Protein AF-A0A843H9T3-F1 (afdb_monomer)

Radius of gyration: 11.44 Å; Cα contacts (8 Å, |Δi|>4): 115; chains: 1; bounding box: 22×24×32 Å

pLDDT: mean 81.37, std 18.0, range [38.97, 95.94]

Solvent-accessible surface area (backbone atoms only — not comparable to full-atom values): 4072 Å² total; per-residue (Å²): 133,88,80,85,77,75,66,83,81,82,60,60,102,83,37,67,38,45,51,44,73,48,46,84,87,52,80,79,85,31,56,92,75,74,39,95,68,37,50,65,15,37,38,36,29,72,78,81,66,51,38,28,38,31,40,59,93,76,62,43,74,44,80,108

Structure (mmCIF, N/CA/C/O backbone):
data_AF-A0A843H9T3-F1
#
_entry.id   AF-A0A843H9T3-F1
#
loop_
_atom_site.group_PDB
_atom_site.id
_atom_site.type_symbol
_atom_site.label_atom_id
_atom_site.label_alt_id
_atom_site.label_comp_id
_atom_site.label_asym_id
_atom_site.label_entity_id
_atom_site.label_seq_id
_atom_site.pdbx_PDB_ins_code
_atom_site.Cartn_x
_atom_site.Cartn_y
_atom_site.Cartn_z
_atom_site.occupancy
_atom_site.B_iso_or_equiv
_atom_site.auth_seq_id
_atom_site.auth_comp_id
_atom_site.auth_asym_id
_atom_site.auth_atom_id
_atom_site.pdbx_PDB_model_num
ATOM 1 N N . MET A 1 1 ? 7.162 -7.330 16.188 1.00 43.44 1 MET A N 1
ATOM 2 C CA . MET A 1 1 ? 7.514 -6.920 14.813 1.00 43.44 1 MET A CA 1
ATOM 3 C C . MET A 1 1 ? 6.884 -7.947 13.904 1.00 43.44 1 MET A C 1
ATOM 5 O O . MET A 1 1 ? 7.444 -9.028 13.751 1.00 43.44 1 MET A O 1
ATOM 9 N N . ASP A 1 2 ? 5.683 -7.661 13.417 1.00 49.59 2 ASP A N 1
ATOM 10 C CA . ASP A 1 2 ? 4.956 -8.594 12.562 1.00 49.59 2 ASP A CA 1
ATOM 11 C C . ASP A 1 2 ? 5.592 -8.619 11.172 1.00 49.59 2 ASP A C 1
ATOM 13 O O . ASP A 1 2 ? 5.958 -7.590 10.603 1.00 49.59 2 ASP A O 1
ATOM 17 N N . LYS A 1 3 ? 5.837 -9.832 10.674 1.00 50.34 3 LYS A N 1
ATOM 18 C CA . LYS A 1 3 ? 6.617 -10.087 9.465 1.00 50.34 3 LYS A CA 1
ATOM 19 C C . LYS A 1 3 ? 5.648 -10.348 8.312 1.00 50.34 3 LYS A C 1
ATOM 21 O O . LYS A 1 3 ? 5.092 -11.439 8.209 1.00 50.34 3 LYS A O 1
ATOM 26 N N . ILE A 1 4 ? 5.450 -9.355 7.446 1.00 52.31 4 ILE A N 1
ATOM 27 C CA . ILE A 1 4 ? 4.688 -9.517 6.198 1.00 52.31 4 ILE A CA 1
ATOM 28 C C . ILE A 1 4 ? 5.459 -10.485 5.287 1.00 52.31 4 ILE A C 1
ATOM 30 O O . ILE A 1 4 ? 6.656 -10.314 5.054 1.00 52.31 4 ILE A O 1
ATOM 34 N N . SER A 1 5 ? 4.781 -11.527 4.802 1.00 53.75 5 SER A N 1
ATOM 35 C CA . SER A 1 5 ? 5.334 -12.519 3.871 1.00 53.75 5 SER A CA 1
ATOM 36 C C . SER A 1 5 ? 4.669 -12.356 2.504 1.00 53.75 5 SER A C 1
ATOM 38 O O . SER A 1 5 ? 3.450 -12.452 2.410 1.00 53.75 5 SER A O 1
ATOM 40 N N . ILE A 1 6 ? 5.464 -12.113 1.457 1.00 55.16 6 ILE A N 1
ATOM 41 C CA . ILE A 1 6 ? 4.989 -11.978 0.070 1.00 55.16 6 ILE A CA 1
ATOM 42 C C . ILE A 1 6 ? 5.011 -13.364 -0.591 1.00 55.16 6 ILE A C 1
ATOM 44 O O . ILE A 1 6 ? 6.072 -13.982 -0.694 1.00 55.16 6 ILE A O 1
ATOM 48 N N . VAL A 1 7 ? 3.856 -13.844 -1.057 1.00 53.78 7 VAL A N 1
ATOM 49 C CA . VAL A 1 7 ? 3.712 -15.071 -1.864 1.00 53.78 7 VAL A CA 1
ATOM 50 C C . VAL A 1 7 ? 3.376 -14.627 -3.289 1.00 53.78 7 VAL A C 1
ATOM 52 O O . VAL A 1 7 ? 2.378 -13.952 -3.476 1.00 53.78 7 VAL A O 1
ATOM 55 N N . ARG A 1 8 ? 4.218 -14.930 -4.289 1.00 53.72 8 ARG A N 1
ATOM 56 C CA 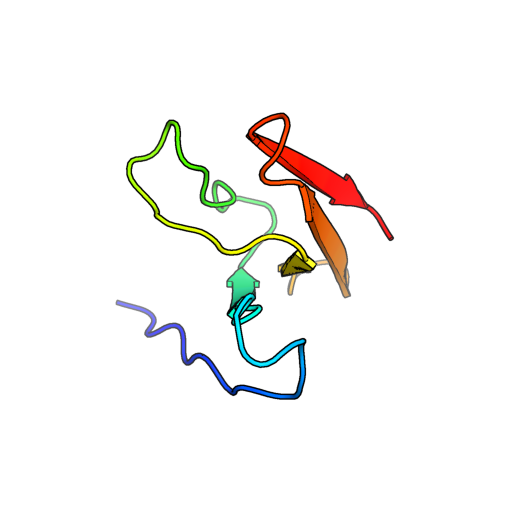. ARG A 1 8 ? 3.977 -14.524 -5.692 1.00 53.72 8 ARG A CA 1
ATOM 57 C C . ARG A 1 8 ? 2.993 -15.468 -6.388 1.00 53.72 8 ARG A C 1
ATOM 59 O O . ARG A 1 8 ? 3.277 -16.664 -6.447 1.00 53.72 8 ARG A O 1
ATOM 66 N N . THR A 1 9 ? 1.973 -14.924 -7.061 1.00 46.25 9 THR A N 1
ATOM 67 C CA . THR A 1 9 ? 1.156 -15.679 -8.035 1.00 46.25 9 THR A CA 1
ATOM 68 C C . THR A 1 9 ? 0.721 -14.828 -9.250 1.00 46.25 9 THR A C 1
ATOM 70 O O . THR A 1 9 ? -0.401 -14.352 -9.311 1.00 46.25 9 THR A O 1
ATOM 73 N N . GLY A 1 10 ? 1.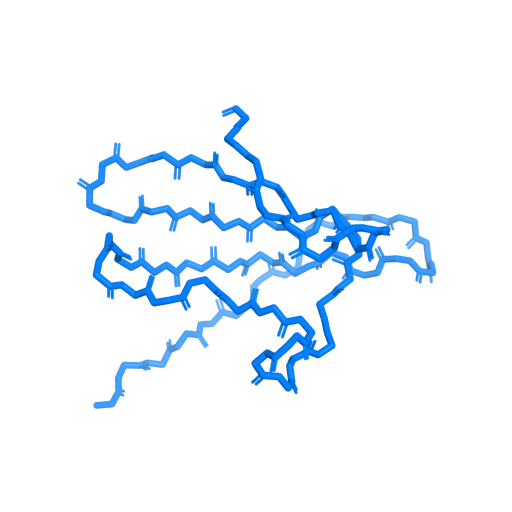594 -14.706 -10.265 1.00 38.97 10 GLY A N 1
ATOM 74 C CA . GLY A 1 10 ? 1.224 -14.388 -11.665 1.00 38.97 10 GLY A CA 1
ATOM 75 C C . GLY A 1 10 ? 1.157 -12.906 -12.099 1.00 38.97 10 GLY A C 1
ATOM 76 O O . GLY A 1 10 ? 0.562 -12.073 -11.431 1.00 38.97 10 GLY A O 1
ATOM 77 N N . GLY A 1 11 ? 1.737 -12.605 -13.273 1.00 42.47 11 GLY A N 1
ATOM 78 C CA . GLY A 1 11 ? 1.775 -11.291 -13.943 1.00 42.47 11 GLY A CA 1
ATOM 79 C C . GLY A 1 11 ? 2.766 -11.311 -15.121 1.00 42.47 11 GLY A C 1
ATOM 80 O O . GLY A 1 11 ? 3.634 -12.184 -15.157 1.00 42.47 11 GLY A O 1
ATOM 81 N N . SER A 1 12 ? 2.616 -10.419 -16.111 1.00 49.34 12 SER A N 1
ATOM 82 C CA . SER A 1 12 ? 3.532 -10.270 -17.264 1.00 49.34 12 SER A CA 1
ATOM 83 C C . SER A 1 12 ? 5.001 -10.325 -16.821 1.00 49.34 12 SER A C 1
ATOM 85 O O . SER A 1 12 ? 5.333 -9.786 -15.771 1.00 49.34 12 SER A O 1
ATOM 87 N N . ALA A 1 13 ? 5.901 -10.924 -17.611 1.00 51.16 13 ALA A N 1
ATOM 88 C CA . ALA A 1 13 ? 7.318 -11.133 -17.254 1.00 51.16 13 ALA A CA 1
ATOM 89 C C . ALA A 1 13 ? 8.116 -9.846 -16.923 1.00 51.16 13 ALA A C 1
ATOM 91 O O . ALA A 1 13 ? 9.287 -9.926 -16.563 1.00 51.16 13 ALA A O 1
ATOM 92 N N . VAL A 1 14 ? 7.489 -8.675 -17.059 1.00 55.69 14 VAL A N 1
ATOM 93 C CA . VAL A 1 14 ? 8.027 -7.340 -16.774 1.00 55.69 14 VAL A CA 1
ATOM 94 C C . VAL A 1 14 ? 7.295 -6.591 -15.649 1.00 55.69 14 VAL A C 1
ATOM 96 O O . VAL A 1 14 ? 7.871 -5.656 -15.106 1.00 55.69 14 VAL A O 1
ATOM 99 N N . ASP A 1 15 ? 6.106 -7.032 -15.223 1.00 57.03 15 ASP A N 1
ATOM 100 C CA . ASP A 1 15 ? 5.333 -6.414 -14.134 1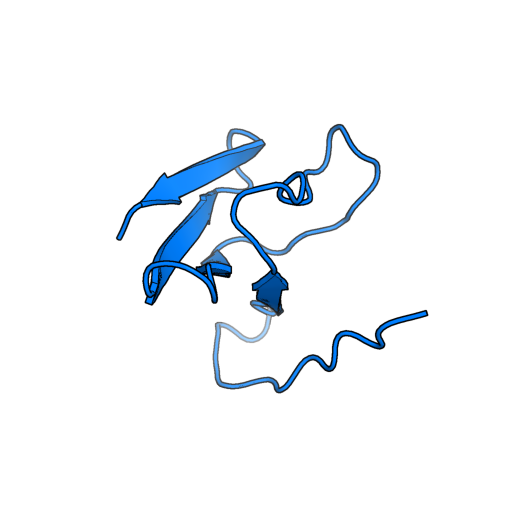.00 57.03 15 ASP A CA 1
ATOM 101 C C . ASP A 1 15 ? 5.094 -7.447 -13.032 1.00 57.03 15 ASP A C 1
ATOM 103 O O . ASP A 1 15 ? 4.103 -8.179 -13.006 1.00 57.03 15 ASP A O 1
ATOM 107 N N . HIS A 1 16 ? 6.059 -7.543 -12.124 1.00 66.38 16 HIS A N 1
ATOM 108 C CA . HIS A 1 16 ? 5.976 -8.432 -10.973 1.00 66.38 16 HIS A CA 1
ATOM 109 C C . HIS A 1 16 ? 4.963 -7.882 -9.964 1.00 66.38 16 HIS A C 1
ATOM 111 O O . HIS A 1 16 ? 5.362 -7.138 -9.084 1.00 66.38 16 HIS A O 1
ATOM 117 N N . SER A 1 17 ? 3.680 -8.227 -10.033 1.00 77.25 17 SER A N 1
ATOM 118 C CA . SER A 1 17 ? 2.731 -7.848 -8.975 1.00 77.25 17 SER A CA 1
ATOM 119 C C . SER A 1 17 ? 3.223 -8.309 -7.591 1.00 77.25 17 SER A C 1
ATOM 121 O O . SER A 1 17 ? 3.834 -9.374 -7.430 1.00 77.25 17 SER A O 1
ATOM 123 N N . ALA A 1 18 ? 3.000 -7.469 -6.582 1.00 81.75 18 ALA A N 1
ATOM 124 C CA . ALA A 1 18 ? 3.193 -7.817 -5.184 1.00 81.75 18 ALA A CA 1
ATOM 125 C C . ALA A 1 18 ? 1.835 -8.084 -4.535 1.00 81.75 18 ALA A C 1
ATOM 127 O O . ALA A 1 18 ? 0.912 -7.292 -4.698 1.00 81.75 18 ALA A O 1
ATOM 128 N N . ASP A 1 19 ? 1.742 -9.162 -3.762 1.00 88.31 19 ASP A N 1
ATOM 129 C CA . ASP A 1 19 ? 0.576 -9.441 -2.927 1.00 88.31 19 ASP A CA 1
ATOM 130 C C . ASP A 1 19 ? 0.882 -9.010 -1.492 1.00 88.31 19 ASP A C 1
ATOM 132 O O . ASP A 1 19 ? 1.747 -9.582 -0.817 1.00 88.31 19 ASP A O 1
ATOM 136 N N . LEU A 1 20 ? 0.195 -7.962 -1.046 1.00 89.88 20 LEU A N 1
ATOM 137 C CA . LEU A 1 20 ? 0.382 -7.325 0.250 1.00 89.88 20 LEU A CA 1
ATOM 138 C C . LEU A 1 20 ? -0.833 -7.570 1.143 1.00 89.88 20 LEU A C 1
ATOM 140 O O . LEU A 1 20 ? -1.968 -7.709 0.686 1.00 89.88 20 LEU A O 1
ATOM 144 N N . ARG A 1 21 ? -0.588 -7.618 2.450 1.00 91.00 21 ARG A N 1
ATOM 145 C CA . ARG A 1 21 ? -1.628 -7.756 3.469 1.00 91.00 21 ARG A CA 1
ATOM 146 C C . ARG A 1 21 ? -1.337 -6.787 4.597 1.00 91.00 21 ARG A C 1
ATOM 148 O O . ARG A 1 21 ? -0.177 -6.657 4.988 1.00 91.00 21 ARG A O 1
ATOM 155 N N . GLY A 1 22 ? -2.383 -6.177 5.131 1.00 92.06 22 GLY A N 1
ATOM 156 C CA . GLY A 1 22 ? -2.290 -5.317 6.303 1.00 92.06 22 GLY A CA 1
ATOM 157 C C . GLY A 1 22 ? -3.655 -5.051 6.917 1.00 92.06 22 GLY A C 1
ATOM 158 O O . GLY A 1 22 ? -4.650 -5.667 6.533 1.00 92.06 22 GLY A O 1
ATOM 159 N N . LEU A 1 23 ? -3.677 -4.160 7.896 1.00 92.31 23 LEU A N 1
ATOM 160 C CA . LEU A 1 23 ? -4.858 -3.767 8.658 1.00 92.31 23 LEU A CA 1
ATOM 161 C C . LEU A 1 23 ? -5.436 -2.447 8.135 1.00 92.31 23 LEU A C 1
ATOM 163 O O . LEU A 1 23 ? -4.779 -1.708 7.400 1.00 92.31 23 LEU A O 1
ATOM 167 N N . THR A 1 24 ? -6.647 -2.103 8.563 1.00 91.00 24 THR A N 1
ATOM 168 C CA . THR A 1 24 ? -7.324 -0.844 8.197 1.00 91.00 24 THR A CA 1
ATOM 169 C C . THR A 1 24 ? -6.532 0.383 8.650 1.00 91.00 24 THR A C 1
ATOM 171 O O . THR A 1 24 ? -6.583 1.437 8.020 1.00 91.00 24 THR A O 1
ATOM 174 N N . THR A 1 25 ? -5.791 0.253 9.753 1.00 92.50 25 THR A N 1
ATOM 175 C CA . THR A 1 25 ? -4.943 1.314 10.309 1.00 92.50 25 THR A CA 1
ATOM 176 C C . THR A 1 25 ? -3.592 1.443 9.614 1.00 92.50 25 THR A C 1
ATOM 178 O O . THR A 1 25 ? -2.888 2.423 9.856 1.00 92.50 25 THR A O 1
ATOM 181 N N . ASP A 1 26 ? -3.205 0.467 8.790 1.00 93.56 26 ASP A N 1
ATOM 182 C CA . ASP A 1 26 ? -1.931 0.507 8.085 1.00 93.56 26 ASP A CA 1
ATOM 183 C C . ASP A 1 26 ? -2.014 1.449 6.884 1.00 93.56 26 ASP A C 1
ATOM 185 O O . ASP A 1 26 ? -2.953 1.428 6.081 1.00 93.56 26 ASP A O 1
ATOM 189 N N . THR A 1 27 ? -0.976 2.262 6.714 1.00 92.19 27 THR A N 1
ATOM 190 C CA . THR A 1 27 ? -0.820 3.064 5.505 1.00 92.19 27 THR A CA 1
ATOM 191 C C . THR A 1 27 ? -0.428 2.146 4.354 1.00 92.19 27 THR A C 1
ATOM 193 O O . T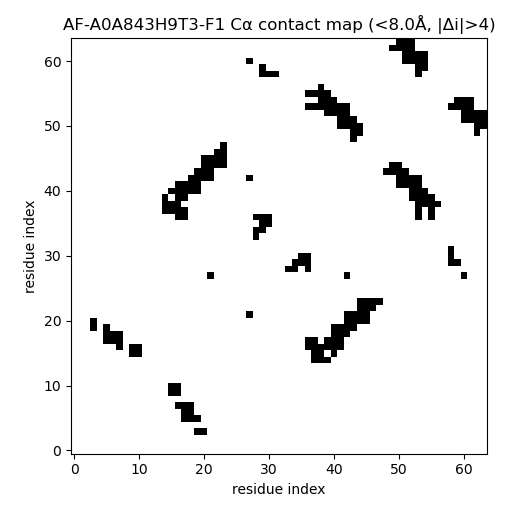HR A 1 27 ? 0.654 1.555 4.367 1.00 92.19 27 THR A O 1
ATOM 196 N N . LYS A 1 28 ? -1.279 2.062 3.326 1.00 91.56 28 LYS A N 1
ATOM 197 C CA . LYS A 1 28 ? -0.941 1.343 2.093 1.00 91.56 28 LYS A CA 1
ATOM 198 C C . LYS A 1 28 ? 0.352 1.929 1.499 1.00 91.56 28 LYS A C 1
ATOM 200 O O . LYS A 1 28 ? 0.477 3.156 1.419 1.00 91.56 28 LYS A O 1
ATOM 205 N N . PRO A 1 29 ? 1.328 1.099 1.101 1.00 91.12 29 PRO A N 1
ATOM 206 C CA . PRO A 1 29 ? 2.588 1.599 0.578 1.00 91.12 29 PRO A CA 1
ATOM 207 C C . PRO A 1 29 ? 2.349 2.248 -0.791 1.00 91.12 29 PRO A C 1
ATOM 209 O O . PRO A 1 29 ? 1.458 1.846 -1.536 1.00 91.12 29 PRO A O 1
ATOM 212 N N . THR A 1 30 ? 3.142 3.261 -1.116 1.00 91.12 30 THR A N 1
ATOM 213 C CA . THR A 1 30 ? 3.076 4.039 -2.364 1.00 91.12 30 THR A CA 1
ATOM 214 C C . THR A 1 30 ? 4.489 4.441 -2.774 1.00 91.12 30 THR A C 1
ATOM 216 O O . THR A 1 30 ? 5.420 4.364 -1.959 1.00 91.12 30 THR A O 1
ATOM 219 N N . ALA A 1 31 ? 4.661 4.914 -4.008 1.00 87.56 31 ALA A N 1
ATOM 220 C CA . ALA A 1 31 ? 5.926 5.500 -4.441 1.00 87.56 31 ALA A CA 1
ATOM 221 C C . ALA A 1 31 ? 6.274 6.750 -3.616 1.00 87.56 31 ALA A C 1
ATOM 223 O O . ALA A 1 31 ? 7.434 6.926 -3.237 1.00 87.56 31 ALA A O 1
ATOM 224 N N . ALA A 1 32 ? 5.276 7.563 -3.245 1.00 89.06 32 ALA A N 1
ATOM 225 C CA . ALA A 1 32 ? 5.456 8.699 -2.337 1.00 89.06 32 ALA A CA 1
ATOM 226 C C . ALA A 1 32 ? 6.027 8.304 -0.958 1.00 89.06 32 ALA A C 1
ATOM 228 O O . ALA A 1 32 ? 6.789 9.065 -0.363 1.00 89.06 32 ALA A O 1
ATOM 229 N N . ASN A 1 33 ? 5.718 7.095 -0.478 1.00 88.38 33 ASN A N 1
ATOM 230 C CA . ASN A 1 33 ? 6.234 6.553 0.783 1.00 88.38 33 ASN A CA 1
ATO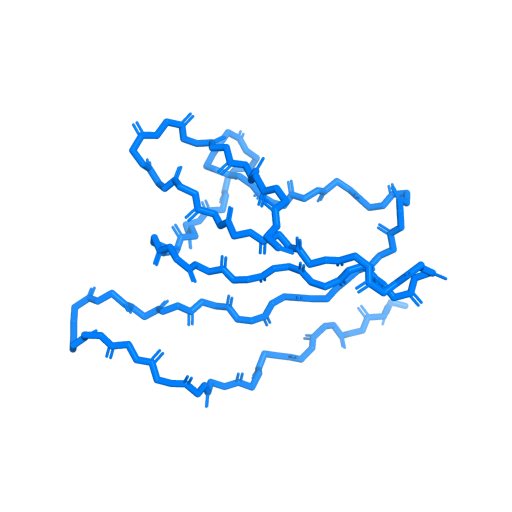M 231 C C . ASN A 1 33 ? 7.577 5.808 0.609 1.00 88.38 33 ASN A C 1
ATOM 233 O O . ASN A 1 33 ? 8.050 5.167 1.547 1.00 88.38 33 ASN A O 1
ATOM 237 N N . GLY A 1 34 ? 8.197 5.885 -0.575 1.00 85.94 34 GLY A N 1
ATOM 238 C CA . GLY A 1 34 ? 9.511 5.307 -0.871 1.00 85.94 34 GLY A CA 1
ATOM 239 C C . GLY A 1 34 ? 9.496 3.840 -1.307 1.00 85.94 34 GLY A C 1
ATOM 240 O O . GLY A 1 34 ? 10.553 3.209 -1.326 1.00 85.94 34 GLY A O 1
ATOM 241 N N . TYR A 1 35 ? 8.333 3.283 -1.657 1.00 87.94 35 TYR A N 1
ATOM 242 C CA . TYR A 1 35 ? 8.208 1.892 -2.098 1.00 87.94 35 TYR A CA 1
ATOM 243 C C . TYR A 1 35 ? 8.156 1.789 -3.627 1.00 87.94 35 TYR A C 1
ATOM 245 O O . TYR A 1 35 ? 7.358 2.462 -4.273 1.00 87.94 35 TYR A O 1
ATOM 253 N N . ASP A 1 36 ? 8.949 0.892 -4.220 1.00 86.38 36 ASP A N 1
ATOM 254 C CA . ASP A 1 36 ? 8.771 0.509 -5.626 1.00 86.38 36 ASP A CA 1
ATOM 255 C C . ASP A 1 36 ? 7.742 -0.619 -5.718 1.00 86.38 36 ASP A C 1
ATOM 257 O O . ASP A 1 36 ? 8.056 -1.797 -5.540 1.00 86.38 36 ASP A O 1
ATOM 261 N N . ILE A 1 37 ? 6.486 -0.235 -5.935 1.00 87.25 37 ILE A N 1
ATOM 262 C CA . ILE A 1 37 ? 5.363 -1.163 -6.059 1.00 87.25 37 ILE A CA 1
ATOM 263 C C . ILE A 1 37 ? 5.051 -1.354 -7.541 1.00 87.25 37 ILE A C 1
ATOM 265 O O 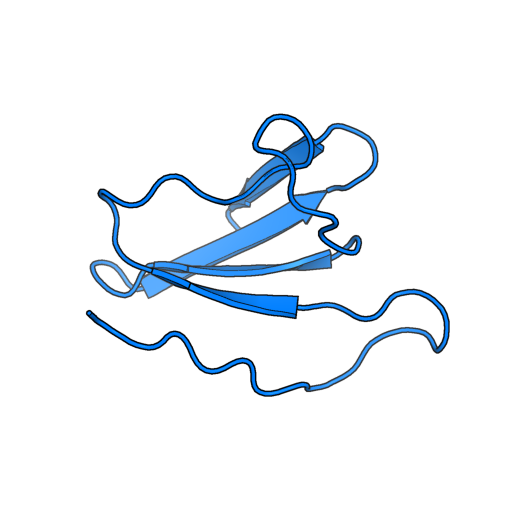. ILE A 1 37 ? 4.803 -0.375 -8.256 1.00 87.25 37 ILE A O 1
ATOM 269 N N . PRO A 1 38 ? 5.051 -2.594 -8.039 1.00 88.56 38 PRO A N 1
ATOM 270 C CA . PRO A 1 38 ? 4.698 -2.854 -9.427 1.00 88.56 38 PRO A CA 1
ATOM 271 C C . PRO A 1 38 ? 3.210 -2.631 -9.690 1.00 88.56 38 PRO A C 1
ATOM 273 O O . PRO A 1 38 ? 2.365 -2.797 -8.805 1.00 88.56 38 PRO A O 1
ATOM 276 N N . HIS A 1 39 ? 2.886 -2.238 -10.920 1.00 89.31 39 HIS A N 1
ATOM 277 C CA . HIS 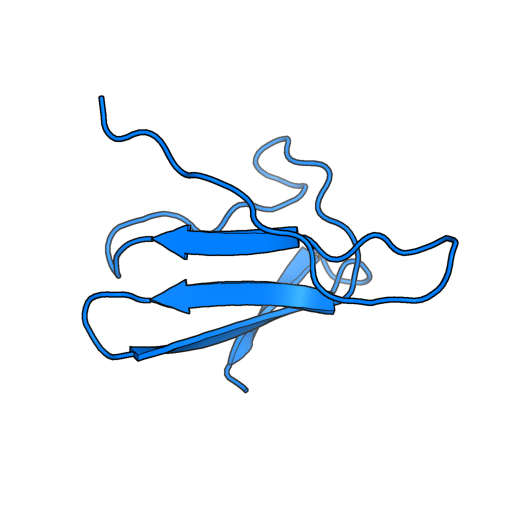A 1 39 ? 1.503 -2.022 -11.328 1.00 89.31 39 HIS A CA 1
ATOM 278 C C . HIS A 1 39 ? 0.685 -3.309 -11.149 1.00 89.31 39 HIS A C 1
ATOM 280 O O . HIS A 1 39 ? 1.172 -4.401 -11.432 1.00 89.31 39 HIS A O 1
ATOM 286 N N . GLY A 1 40 ? -0.552 -3.187 -10.666 1.00 88.00 40 GLY A N 1
ATOM 287 C CA . GLY A 1 40 ? -1.422 -4.337 -10.422 1.00 88.00 40 GLY A CA 1
ATOM 288 C C . GLY A 1 40 ? -1.072 -5.153 -9.177 1.00 88.00 40 GLY A C 1
ATOM 289 O O . GLY A 1 40 ? -1.598 -6.248 -9.009 1.00 88.00 40 GLY A O 1
ATOM 290 N N . SER A 1 41 ? -0.209 -4.636 -8.296 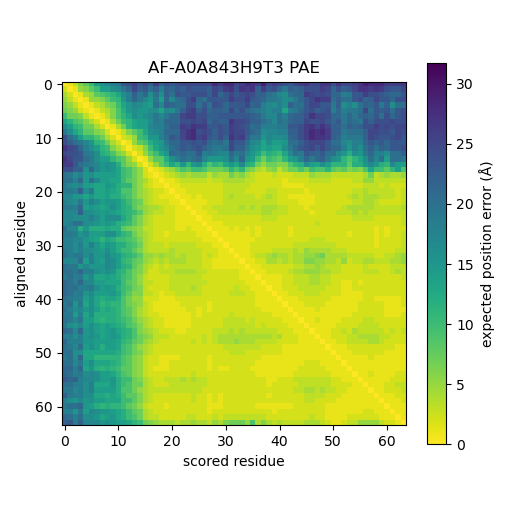1.00 90.06 41 SER A N 1
ATOM 291 C CA . SER A 1 41 ? -0.040 -5.200 -6.952 1.00 90.06 41 SER A CA 1
ATOM 292 C C . SER A 1 41 ? -1.358 -5.158 -6.182 1.00 90.06 41 SER A C 1
ATOM 294 O O . SER A 1 41 ? -2.150 -4.233 -6.367 1.00 90.06 41 SER A O 1
ATOM 296 N N . THR A 1 42 ? -1.586 -6.141 -5.316 1.00 93.38 42 THR A N 1
ATOM 297 C CA . THR A 1 42 ? -2.805 -6.256 -4.517 1.00 93.38 42 THR A CA 1
ATOM 298 C C . THR A 1 42 ? -2.536 -5.934 -3.052 1.00 93.38 42 THR A C 1
ATOM 300 O O . THR A 1 42 ? -1.440 -6.157 -2.534 1.00 93.38 42 THR A O 1
ATOM 303 N N . TRP A 1 43 ? -3.542 -5.393 -2.374 1.00 93.94 43 TRP A N 1
ATOM 304 C CA . TRP A 1 43 ? -3.562 -5.214 -0.929 1.00 93.94 43 TRP A CA 1
ATOM 305 C C . TRP A 1 43 ? -4.860 -5.789 -0.390 1.00 93.94 43 TRP A C 1
ATOM 307 O O . TRP A 1 43 ? -5.935 -5.354 -0.795 1.00 93.94 43 TRP A O 1
ATOM 317 N N . ILE A 1 44 ? -4.759 -6.721 0.553 1.00 95.56 44 ILE A N 1
ATOM 318 C CA . ILE A 1 44 ? -5.912 -7.262 1.272 1.00 95.56 44 ILE A CA 1
ATOM 319 C C . ILE A 1 44 ? -5.936 -6.687 2.685 1.00 95.56 44 ILE A C 1
ATOM 321 O O . ILE A 1 44 ? -4.977 -6.861 3.446 1.00 95.56 44 ILE A O 1
ATOM 325 N N . ASN A 1 45 ? -7.033 -6.014 3.027 1.00 94.44 45 ASN A N 1
ATOM 326 C CA . ASN A 1 45 ? -7.317 -5.619 4.396 1.00 94.44 45 ASN A CA 1
ATOM 327 C C . ASN A 1 45 ? -7.802 -6.842 5.177 1.00 94.44 45 ASN A C 1
ATOM 329 O O . ASN A 1 45 ? -8.794 -7.479 4.829 1.00 94.44 45 ASN A O 1
ATOM 333 N N . MET A 1 46 ? -7.082 -7.185 6.234 1.00 93.75 46 MET A N 1
ATOM 334 C CA . MET A 1 46 ? -7.372 -8.365 7.041 1.00 93.75 46 MET A CA 1
ATOM 335 C C . MET A 1 46 ? -8.488 -8.128 8.069 1.00 93.75 46 MET A C 1
ATOM 337 O O . MET A 1 46 ? -9.002 -9.108 8.604 1.00 93.75 46 MET A O 1
ATOM 341 N N . ASP A 1 47 ? -8.866 -6.873 8.338 1.00 95.06 47 ASP A N 1
ATOM 342 C CA . ASP A 1 47 ? -9.946 -6.554 9.282 1.00 95.06 47 ASP A CA 1
ATOM 343 C C . ASP A 1 47 ? -11.334 -6.793 8.676 1.00 95.06 47 ASP A C 1
ATOM 345 O O . ASP A 1 47 ? -12.212 -7.357 9.327 1.00 95.06 47 ASP A O 1
ATOM 349 N N . ASP A 1 48 ? -11.537 -6.357 7.431 1.00 95.38 48 ASP A N 1
ATOM 350 C CA . ASP A 1 48 ? -12.841 -6.365 6.755 1.00 95.38 48 ASP A CA 1
ATOM 351 C C . ASP A 1 48 ? -12.861 -7.196 5.462 1.00 95.38 48 ASP A C 1
ATOM 353 O O . ASP A 1 48 ? -13.925 -7.416 4.883 1.00 95.38 48 ASP A O 1
ATOM 357 N N . GLY A 1 49 ? -11.705 -7.704 5.023 1.00 93.44 49 GLY A N 1
ATOM 358 C CA . GLY A 1 49 ? -11.571 -8.497 3.805 1.00 93.44 49 GLY A CA 1
ATOM 359 C C . GLY A 1 49 ? -11.577 -7.683 2.510 1.00 93.44 49 GLY A C 1
ATOM 360 O O . GLY A 1 49 ? -11.569 -8.291 1.439 1.00 93.44 49 GLY A O 1
ATOM 361 N N . SER A 1 50 ? -11.587 -6.348 2.575 1.00 95.19 50 SER A N 1
ATOM 362 C CA . SER A 1 50 ? -11.550 -5.493 1.384 1.00 95.19 50 SER A CA 1
ATOM 363 C C . SER A 1 50 ? -10.252 -5.685 0.596 1.00 95.19 50 SER A C 1
ATOM 365 O O . SER A 1 50 ? -9.162 -5.862 1.157 1.00 95.19 50 SER A O 1
ATOM 367 N N . ALA A 1 51 ? -10.372 -5.662 -0.730 1.00 95.06 51 ALA A N 1
ATOM 368 C CA . ALA A 1 51 ? -9.267 -5.849 -1.653 1.00 95.06 51 ALA A CA 1
ATOM 369 C C . ALA A 1 51 ? -9.028 -4.571 -2.452 1.00 95.06 51 ALA A C 1
ATOM 371 O O . ALA A 1 51 ? -9.957 -3.893 -2.882 1.00 95.06 51 ALA A O 1
ATOM 372 N N . TYR A 1 52 ? -7.759 -4.254 -2.667 1.00 95.56 52 TYR A N 1
ATOM 373 C CA . TYR A 1 52 ? -7.350 -3.094 -3.438 1.00 95.56 52 TYR A CA 1
ATOM 374 C C . TYR A 1 52 ? -6.301 -3.488 -4.460 1.00 95.56 52 TYR A C 1
ATOM 376 O O . TYR A 1 52 ? -5.473 -4.366 -4.210 1.00 95.56 52 TYR A O 1
ATOM 384 N N . MET A 1 53 ? -6.289 -2.777 -5.579 1.00 94.88 53 MET A N 1
ATOM 385 C CA . MET A 1 53 ? -5.286 -2.916 -6.621 1.00 94.88 53 MET A CA 1
ATOM 386 C C . MET A 1 53 ? -4.531 -1.599 -6.804 1.00 94.88 53 MET A C 1
ATOM 388 O O . MET A 1 53 ? -5.107 -0.510 -6.751 1.00 94.88 53 MET A O 1
ATOM 392 N N . TYR A 1 54 ? -3.217 -1.697 -6.982 1.00 93.56 54 TYR A N 1
ATOM 393 C CA . TYR A 1 54 ? -2.337 -0.547 -7.120 1.00 93.56 54 TYR A CA 1
ATOM 394 C C . TYR A 1 54 ? -2.181 -0.127 -8.581 1.00 93.56 54 TYR A C 1
ATOM 396 O O . TYR A 1 54 ? -1.818 -0.927 -9.448 1.00 93.56 54 TYR A O 1
ATOM 404 N N . ASN A 1 55 ? -2.390 1.160 -8.845 1.00 92.44 55 ASN A N 1
ATOM 405 C CA . ASN A 1 55 ? -2.147 1.794 -10.129 1.00 92.44 55 ASN A CA 1
ATOM 406 C C . ASN A 1 55 ? -0.861 2.629 -10.070 1.00 92.44 55 ASN A C 1
ATOM 408 O O . ASN A 1 55 ? -0.844 3.757 -9.580 1.00 92.44 55 ASN A O 1
ATOM 412 N N . LYS A 1 56 ? 0.220 2.096 -10.652 1.00 89.31 56 LYS A N 1
ATOM 413 C CA . LYS A 1 56 ? 1.521 2.784 -10.716 1.00 89.31 56 LYS A CA 1
ATOM 414 C C . LYS A 1 56 ? 1.492 4.078 -11.542 1.00 89.31 56 LYS A C 1
ATOM 416 O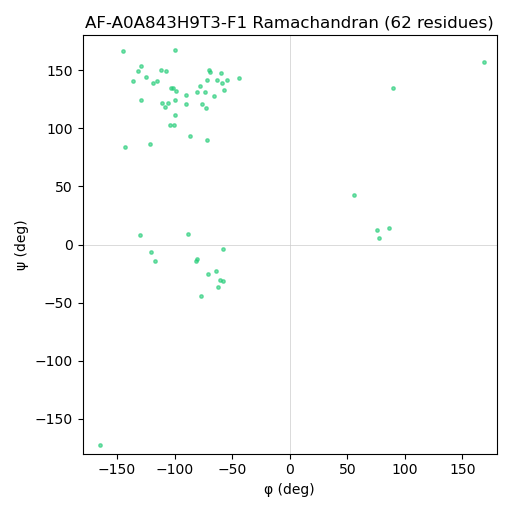 O . LYS A 1 56 ? 2.330 4.943 -11.322 1.00 89.31 56 LYS A O 1
ATOM 421 N N . ASN A 1 57 ? 0.545 4.238 -12.472 1.00 92.00 57 ASN A N 1
ATOM 422 C CA . ASN A 1 57 ? 0.506 5.410 -13.358 1.00 92.00 57 ASN A CA 1
ATOM 423 C C . ASN A 1 57 ? 0.103 6.690 -12.617 1.00 92.00 57 ASN A C 1
ATOM 425 O O . ASN A 1 57 ? 0.438 7.781 -13.068 1.00 92.00 57 ASN A O 1
ATOM 429 N N . ASN A 1 58 ? -0.629 6.562 -11.510 1.00 94.31 58 ASN A N 1
ATOM 430 C CA . ASN A 1 58 ? -1.086 7.692 -10.705 1.00 94.31 58 ASN A CA 1
ATOM 431 C C . ASN A 1 58 ? -0.778 7.544 -9.204 1.00 94.31 58 ASN A C 1
ATOM 433 O O . ASN A 1 58 ? -1.242 8.375 -8.433 1.00 94.31 58 ASN A O 1
ATOM 437 N N . ASP A 1 59 ? 0.001 6.532 -8.805 1.00 94.12 59 ASP A N 1
ATOM 438 C CA . ASP A 1 59 ? 0.404 6.263 -7.414 1.00 94.12 59 ASP A CA 1
ATOM 439 C C . ASP A 1 59 ? -0.790 6.112 -6.449 1.00 94.12 59 ASP A C 1
ATOM 441 O O . ASP A 1 59 ? -0.802 6.657 -5.345 1.00 94.12 59 ASP A O 1
ATOM 445 N N . THR A 1 60 ? -1.838 5.391 -6.873 1.00 95.94 60 THR A N 1
ATOM 446 C CA . THR A 1 60 ? -3.049 5.196 -6.055 1.00 95.94 60 THR A CA 1
ATOM 447 C C . THR A 1 60 ? -3.478 3.742 -5.924 1.00 95.94 60 THR A C 1
ATOM 449 O O . THR A 1 60 ? -3.228 2.907 -6.793 1.00 95.94 60 THR A O 1
ATOM 452 N N . TRP A 1 61 ? -4.174 3.461 -4.824 1.00 94.94 61 TRP A N 1
ATOM 453 C CA . TRP A 1 61 ? -4.905 2.221 -4.596 1.00 94.94 61 TRP A CA 1
ATOM 454 C C . TRP A 1 61 ? -6.390 2.452 -4.851 1.00 94.94 61 TRP A C 1
ATOM 456 O O . TRP A 1 61 ? -6.948 3.436 -4.363 1.00 94.94 61 TRP A O 1
ATOM 466 N N . TYR A 1 62 ? -7.029 1.534 -5.566 1.00 95.19 62 TYR A N 1
ATOM 467 C CA . TYR A 1 62 ? -8.475 1.527 -5.767 1.00 95.19 62 TYR A CA 1
ATOM 468 C C . TYR A 1 62 ? -9.050 0.182 -5.335 1.00 95.19 62 TYR A C 1
ATOM 470 O O . TYR A 1 62 ? -8.388 -0.845 -5.461 1.00 95.19 62 TYR A O 1
ATOM 478 N N . GLU A 1 63 ? -10.250 0.212 -4.765 1.00 95.50 63 GLU A N 1
ATOM 479 C CA . GLU A 1 63 ? -10.959 -0.986 -4.311 1.00 95.50 63 GLU A CA 1
ATOM 480 C C . GLU A 1 63 ? -11.453 -1.797 -5.519 1.00 95.50 63 GLU A C 1
ATOM 482 O O . GLU A 1 63 ? -11.839 -1.205 -6.535 1.00 95.50 63 GLU A O 1
ATOM 487 N N . VAL A 1 64 ? -11.388 -3.129 -5.424 1.00 91.62 64 VAL A N 1
ATOM 488 C CA . VAL A 1 64 ? -11.768 -4.081 -6.489 1.00 91.62 64 VAL A CA 1
ATOM 489 C C . VAL A 1 64 ? -12.817 -5.082 -6.037 1.00 91.62 64 VAL A C 1
ATOM 491 O O . VAL A 1 64 ? -12.825 -5.437 -4.838 1.00 91.62 64 VAL A O 1
#

Nearest PDB structures (foldseek):
  3hon-assembly1_A  TM=5.444E-01  e=4.206E-01  Homo sapiens
  8x7a-assembly1_B  TM=4.388E-01  e=4.852E+00  Homo sapiens

Mean predicted aligned error: 8.24 Å

Sequence (64 aa):
MDKISIVRTGGSAVDHSADLRGLTTDTKPTAANGYDIPHGSTWINMDDGSAYMYNKNNDTWYEV

Secondary structure (DSSP, 8-state):
------------TT----EEEE-TTSPPP-TTTT--PPTT-EEEETTT--EEEEETTTTEEEE-

Foldseek 3Di:
DDDWDWDFDDDDPPFGATEEEDAPPDDDDWVVNVDDGGFQHKYAHPVPRWIWGAHNVVGDIDTD